Protein AF-A0A1S3R4W5-F1 (afdb_monomer_lite)

Structure (mmCIF, N/CA/C/O backbone):
data_AF-A0A1S3R4W5-F1
#
_entry.id   AF-A0A1S3R4W5-F1
#
loop_
_atom_site.group_PDB
_atom_site.id
_atom_site.type_symbol
_atom_site.label_atom_id
_atom_site.label_alt_id
_atom_site.label_comp_id
_atom_site.label_asym_id
_atom_site.label_entity_id
_atom_site.label_seq_id
_atom_site.pdbx_PDB_ins_code
_atom_site.Cartn_x
_atom_site.Cartn_y
_atom_site.Cartn_z
_atom_site.occupancy
_atom_site.B_iso_or_equiv
_atom_site.auth_seq_id
_atom_site.auth_comp_id
_atom_site.auth_asym_id
_atom_site.auth_atom_id
_atom_site.pdbx_PDB_model_num
ATOM 1 N N . VAL A 1 1 ? -14.724 -21.210 13.640 1.00 53.22 1 VAL A N 1
ATOM 2 C CA . VAL A 1 1 ? -14.968 -20.772 12.247 1.00 53.22 1 VAL A CA 1
ATOM 3 C C . VAL A 1 1 ? -14.315 -19.415 12.091 1.00 53.22 1 VAL A C 1
ATOM 5 O O . VAL A 1 1 ? -14.617 -18.534 12.887 1.00 53.22 1 VAL A O 1
ATOM 8 N N . GLU A 1 2 ? -13.364 -19.283 11.174 1.00 69.75 2 GLU A N 1
ATOM 9 C CA . GLU A 1 2 ? -12.703 -18.006 10.888 1.00 69.75 2 GLU A CA 1
ATOM 10 C C . GLU A 1 2 ? -13.657 -17.096 10.094 1.00 69.75 2 GLU A C 1
ATOM 12 O O . GLU A 1 2 ? -14.367 -17.572 9.209 1.00 69.75 2 GLU A O 1
ATOM 17 N N . VAL A 1 3 ? -13.738 -15.808 10.446 1.00 82.75 3 VAL A N 1
ATOM 18 C CA . VAL A 1 3 ? -14.646 -14.844 9.799 1.00 82.75 3 VAL A CA 1
ATOM 19 C C . VAL A 1 3 ? -13.886 -14.114 8.692 1.00 82.75 3 VAL A C 1
ATOM 21 O O . VAL A 1 3 ? -13.055 -13.259 8.980 1.00 82.75 3 VAL A O 1
ATOM 24 N N . ALA A 1 4 ? -14.187 -14.447 7.436 1.00 89.38 4 ALA A N 1
ATOM 25 C CA . ALA A 1 4 ? -13.499 -13.940 6.241 1.00 89.38 4 ALA A CA 1
ATOM 26 C C . ALA A 1 4 ? -14.321 -12.919 5.421 1.00 89.38 4 ALA A C 1
ATOM 28 O O . ALA A 1 4 ? -13.956 -12.591 4.296 1.00 89.38 4 ALA A O 1
ATOM 29 N N . ASP A 1 5 ? -15.436 -12.428 5.964 1.00 92.31 5 ASP A N 1
ATOM 30 C CA . ASP A 1 5 ? -16.392 -11.557 5.268 1.00 92.31 5 ASP A CA 1
ATOM 31 C C . ASP A 1 5 ? -16.370 -10.106 5.786 1.00 92.31 5 ASP A C 1
ATOM 33 O O . ASP A 1 5 ? -15.569 -9.722 6.640 1.00 92.31 5 ASP A O 1
ATOM 37 N N . ALA A 1 6 ? -17.307 -9.285 5.310 1.00 94.75 6 ALA A N 1
ATOM 38 C CA . ALA A 1 6 ? -17.466 -7.877 5.673 1.00 94.75 6 ALA A CA 1
ATOM 39 C C . ALA A 1 6 ? -17.437 -7.583 7.187 1.00 94.75 6 ALA A C 1
ATOM 41 O O . ALA A 1 6 ? -17.081 -6.473 7.592 1.00 94.75 6 ALA A O 1
ATOM 42 N N . ARG A 1 7 ? -17.830 -8.537 8.043 1.00 95.56 7 ARG A N 1
ATOM 43 C CA . ARG A 1 7 ? -17.862 -8.360 9.502 1.00 95.56 7 ARG A CA 1
ATOM 44 C C . ARG A 1 7 ? -16.472 -8.089 10.070 1.00 95.56 7 ARG A C 1
ATOM 46 O O . ARG A 1 7 ? -16.360 -7.216 10.931 1.00 95.56 7 ARG A O 1
ATOM 53 N N . VAL A 1 8 ? -15.427 -8.762 9.574 1.00 95.62 8 VAL A N 1
ATOM 54 C CA . VAL A 1 8 ? -14.056 -8.561 10.082 1.00 95.62 8 VAL A CA 1
ATOM 55 C C . VAL A 1 8 ? -13.543 -7.162 9.741 1.00 95.62 8 VAL A C 1
ATOM 57 O O . VAL A 1 8 ? -12.994 -6.474 10.600 1.00 95.62 8 VAL A O 1
ATOM 60 N N . LEU A 1 9 ? -13.819 -6.680 8.525 1.00 96.75 9 LEU A N 1
ATOM 61 C CA . LEU A 1 9 ? -13.428 -5.336 8.095 1.00 96.75 9 LEU A CA 1
ATOM 62 C C . LEU A 1 9 ? -14.186 -4.255 8.863 1.00 96.75 9 LEU A C 1
ATOM 64 O O . LEU A 1 9 ? -13.580 -3.287 9.318 1.00 96.75 9 LEU A O 1
ATOM 68 N N . LYS A 1 10 ? -15.499 -4.428 9.061 1.00 97.00 10 LYS A N 1
ATOM 69 C CA . LYS A 1 10 ? -16.316 -3.506 9.865 1.00 97.00 10 LYS A CA 1
ATOM 70 C C . LYS A 1 10 ? -15.823 -3.440 11.309 1.00 97.00 10 LYS A C 1
ATOM 72 O O . LYS A 1 10 ? -15.705 -2.345 11.855 1.00 97.00 10 LYS A O 1
ATOM 77 N N . PHE A 1 11 ? -15.496 -4.587 11.904 1.00 96.06 11 PHE A N 1
ATOM 78 C CA . PHE A 1 11 ? -14.919 -4.656 13.244 1.00 96.06 11 PHE A CA 1
ATOM 79 C C . PHE A 1 11 ? -13.602 -3.873 13.324 1.00 96.06 11 PHE A C 1
ATOM 81 O O . PHE A 1 11 ? -13.499 -2.942 14.122 1.00 96.06 11 PHE A O 1
ATOM 88 N N . LEU A 1 12 ? -12.634 -4.171 12.451 1.00 96.88 12 LEU A N 1
ATOM 89 C CA . LEU A 1 12 ? -11.336 -3.488 12.443 1.00 96.88 12 LEU A CA 1
ATOM 90 C C . LEU A 1 12 ? -11.472 -1.984 12.184 1.00 96.88 12 LEU A C 1
ATOM 92 O O . LEU A 1 12 ? -10.868 -1.180 12.892 1.00 96.88 12 LEU A O 1
ATOM 96 N N . LYS A 1 13 ? -12.318 -1.585 11.229 1.00 97.44 13 LYS A N 1
ATOM 97 C CA . LYS A 1 13 ? -12.591 -0.176 10.911 1.00 97.44 13 LYS A CA 1
ATOM 98 C C . LYS A 1 13 ? -13.132 0.576 12.126 1.00 97.44 13 LYS A C 1
ATOM 100 O O . LYS A 1 13 ? -12.709 1.701 12.381 1.00 97.44 13 LYS A O 1
ATOM 105 N N . ASN A 1 14 ? -14.039 -0.031 12.891 1.00 97.81 14 ASN A N 1
ATOM 106 C CA . ASN A 1 14 ? -14.585 0.584 14.101 1.00 97.81 14 ASN A CA 1
ATOM 107 C C . ASN A 1 14 ? -13.515 0.751 15.189 1.00 97.81 14 ASN A C 1
ATOM 109 O O . ASN A 1 14 ? -13.421 1.828 15.770 1.00 97.81 14 ASN A O 1
ATOM 113 N N . ARG A 1 15 ? -12.662 -0.259 15.400 1.00 97.38 15 ARG A N 1
ATOM 114 C CA . ARG A 1 15 ? -11.543 -0.198 16.359 1.00 97.38 15 ARG A CA 1
ATOM 115 C C . ARG A 1 15 ? -10.508 0.864 15.975 1.00 97.38 15 ARG A C 1
ATOM 117 O O . ARG A 1 15 ? -10.094 1.673 16.796 1.00 97.38 15 ARG A O 1
ATOM 124 N N . PHE A 1 16 ? -10.160 0.952 14.691 1.00 97.19 16 PHE A N 1
ATOM 125 C CA . PHE A 1 16 ? -9.242 1.977 14.180 1.00 97.19 16 PHE A CA 1
ATOM 126 C C . PHE A 1 16 ? -9.821 3.392 14.333 1.00 97.19 16 PHE A C 1
ATOM 128 O O . PHE A 1 16 ? -9.080 4.328 14.619 1.00 97.19 16 PHE A O 1
ATOM 135 N N . LYS A 1 17 ? -11.140 3.563 14.152 1.00 97.31 17 LYS A N 1
ATOM 136 C CA . LYS A 1 17 ? -11.826 4.846 14.389 1.00 97.31 17 LYS A CA 1
ATOM 137 C C . LYS A 1 17 ? -11.873 5.219 15.867 1.00 97.31 17 LYS A C 1
ATOM 139 O O . LYS A 1 17 ? -11.727 6.392 16.187 1.00 97.31 17 LYS A O 1
ATOM 144 N N . ALA A 1 18 ? -12.095 4.240 16.739 1.00 97.12 18 ALA A N 1
ATOM 145 C CA . ALA A 1 18 ? -12.094 4.445 18.181 1.00 97.12 18 ALA A CA 1
ATOM 146 C C . ALA A 1 18 ? -10.681 4.695 18.736 1.00 97.12 18 ALA A C 1
ATOM 148 O O . ALA A 1 18 ? -10.547 5.310 19.789 1.00 97.12 18 ALA A O 1
ATOM 149 N N . GLY A 1 19 ? -9.634 4.251 18.028 1.00 94.69 19 GLY A N 1
ATOM 150 C CA . GLY A 1 19 ? -8.244 4.387 18.470 1.00 94.69 19 GLY A CA 1
ATOM 151 C C . GLY A 1 19 ? -7.953 3.581 19.738 1.00 94.69 19 GLY A C 1
ATOM 152 O O . GLY A 1 19 ? -7.067 3.933 20.507 1.00 94.69 19 GLY A O 1
ATOM 153 N N . ASP A 1 20 ? -8.725 2.521 19.970 1.00 96.31 20 ASP A N 1
ATOM 154 C CA . ASP A 1 20 ? -8.755 1.736 21.206 1.00 96.31 20 ASP A CA 1
ATOM 155 C C . ASP A 1 20 ? -7.941 0.431 21.110 1.00 96.31 20 ASP A C 1
ATOM 157 O O . ASP A 1 20 ? -8.071 -0.461 21.950 1.00 96.31 20 ASP A O 1
ATOM 161 N N . VAL A 1 21 ? -7.101 0.322 20.077 1.00 96.88 21 VAL A N 1
ATOM 162 C CA . VAL A 1 21 ? -6.111 -0.740 19.854 1.00 96.88 21 VAL A CA 1
ATOM 163 C C . VAL A 1 21 ? -4.732 -0.120 19.673 1.00 96.88 21 VAL A C 1
ATOM 165 O O . VAL A 1 21 ? -4.600 0.980 19.136 1.00 96.88 21 VAL A O 1
ATOM 168 N N . SER A 1 22 ? -3.683 -0.829 20.078 1.00 97.12 22 SER A N 1
ATOM 169 C CA . SER A 1 22 ? -2.314 -0.418 19.770 1.00 97.12 22 SER A CA 1
ATOM 170 C C . SER A 1 22 ? -1.990 -0.625 18.287 1.00 97.12 22 SER A C 1
ATOM 172 O O . SER A 1 22 ? -2.576 -1.470 17.608 1.00 97.12 22 SER A O 1
ATOM 174 N N . ALA A 1 23 ? -0.991 0.100 17.774 1.00 96.38 23 ALA A N 1
ATOM 175 C CA . ALA A 1 23 ? -0.520 -0.075 16.398 1.00 96.38 23 ALA A CA 1
ATOM 176 C C . ALA A 1 23 ? -0.028 -1.508 16.107 1.00 96.38 23 ALA A C 1
ATOM 178 O O . ALA A 1 23 ? -0.157 -1.989 14.982 1.00 96.38 23 ALA A O 1
ATOM 179 N N . ASN A 1 24 ? 0.513 -2.194 17.119 1.00 96.00 24 ASN A N 1
ATOM 180 C CA . ASN A 1 24 ? 0.974 -3.574 16.999 1.00 96.00 24 ASN A CA 1
ATOM 181 C C . ASN A 1 24 ? -0.203 -4.557 16.887 1.00 96.00 24 ASN A C 1
ATOM 183 O O . ASN A 1 24 ? -0.244 -5.358 15.955 1.00 96.00 24 ASN A O 1
ATOM 187 N N . GLU A 1 25 ? -1.192 -4.460 17.784 1.00 97.06 25 GLU A N 1
ATOM 188 C CA . GLU A 1 25 ? -2.416 -5.277 17.719 1.00 97.06 25 GLU A CA 1
ATOM 189 C C . GLU A 1 25 ? -3.163 -5.039 16.405 1.00 97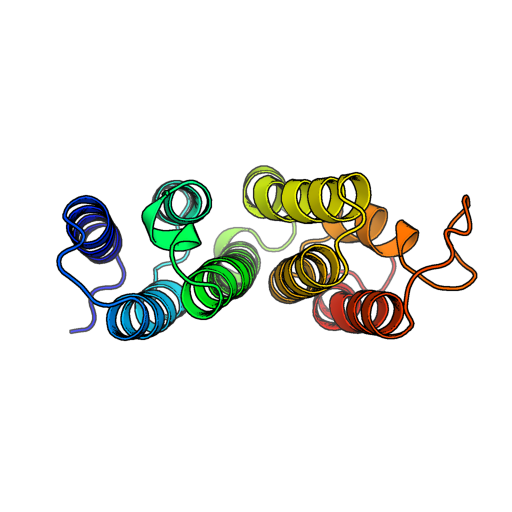.06 25 GLU A C 1
ATOM 191 O O . GLU A 1 25 ? -3.570 -5.988 15.735 1.00 97.06 25 GLU A O 1
ATOM 196 N N . ALA A 1 26 ? -3.283 -3.775 15.999 1.00 97.38 26 ALA A N 1
ATOM 197 C CA . ALA A 1 26 ? -3.873 -3.377 14.730 1.00 97.38 26 ALA A CA 1
ATOM 198 C C . ALA A 1 26 ? -3.138 -3.988 13.530 1.00 97.38 26 ALA A C 1
ATOM 200 O O . ALA A 1 26 ? -3.779 -4.513 12.624 1.00 97.38 26 ALA A O 1
ATOM 201 N N . GLY A 1 27 ? -1.802 -3.956 13.527 1.00 96.69 27 GLY A N 1
ATOM 202 C CA . GLY A 1 27 ? -0.995 -4.518 12.446 1.00 96.69 27 GLY A CA 1
ATOM 203 C C . GLY A 1 27 ? -1.160 -6.031 12.325 1.00 96.69 27 GLY A C 1
ATOM 204 O O . GLY A 1 27 ? -1.423 -6.536 11.236 1.00 96.69 27 GLY A O 1
ATOM 205 N N . GLN A 1 28 ? -1.062 -6.755 13.443 1.00 95.69 28 GLN A N 1
ATOM 206 C CA . GLN A 1 28 ? -1.192 -8.215 13.458 1.00 95.69 28 GLN A CA 1
ATOM 207 C C . GLN A 1 28 ? -2.595 -8.673 13.047 1.00 95.69 28 GLN A C 1
ATOM 209 O O . GLN A 1 28 ? -2.741 -9.556 12.202 1.00 95.69 28 GLN A O 1
ATOM 214 N N . THR A 1 29 ? -3.633 -8.048 13.607 1.00 95.56 29 THR A N 1
ATOM 215 C CA . THR A 1 29 ? -5.024 -8.405 13.295 1.00 95.56 29 THR A CA 1
ATOM 216 C C . THR A 1 29 ? -5.392 -8.071 11.853 1.00 95.56 29 THR A C 1
ATOM 218 O O . THR A 1 29 ? -6.039 -8.885 11.196 1.00 95.56 29 THR A O 1
ATOM 221 N N . LEU A 1 30 ? -4.937 -6.931 11.323 1.00 96.75 30 LEU A N 1
ATOM 222 C CA . LEU A 1 30 ? -5.176 -6.553 9.931 1.00 96.75 30 LEU A CA 1
ATOM 223 C C . LEU A 1 30 ? -4.458 -7.479 8.948 1.00 96.75 30 LEU A C 1
ATOM 225 O O . LEU A 1 30 ? -5.058 -7.864 7.947 1.00 96.75 30 LEU A O 1
ATOM 229 N N . LEU A 1 31 ? -3.210 -7.861 9.234 1.00 96.38 31 LEU A N 1
ATOM 230 C CA . LEU A 1 31 ? -2.455 -8.798 8.400 1.00 96.38 31 LEU A CA 1
ATOM 231 C C . LEU A 1 31 ? -3.213 -10.121 8.234 1.00 96.38 31 LEU A C 1
ATOM 233 O O . LEU A 1 31 ? -3.411 -10.581 7.109 1.00 96.38 31 LEU A O 1
ATOM 237 N N . ILE A 1 32 ? -3.666 -10.707 9.347 1.00 95.19 32 ILE A N 1
ATOM 238 C CA . ILE A 1 32 ? -4.433 -11.958 9.330 1.00 95.19 32 ILE A CA 1
ATOM 239 C C . ILE A 1 32 ? -5.763 -11.742 8.606 1.00 95.19 32 ILE A C 1
ATOM 241 O O . ILE A 1 32 ? -6.081 -12.483 7.678 1.00 95.19 32 ILE A O 1
ATOM 245 N N . ALA A 1 33 ? -6.503 -10.685 8.950 1.00 95.31 33 ALA A N 1
ATOM 246 C CA . ALA A 1 33 ? -7.789 -10.404 8.324 1.00 95.31 33 ALA A CA 1
ATOM 247 C C . ALA A 1 33 ? -7.674 -10.277 6.799 1.00 95.31 33 ALA A C 1
ATOM 249 O O . ALA A 1 33 ? -8.453 -10.893 6.084 1.00 95.31 33 ALA A O 1
ATOM 250 N N . PHE A 1 34 ? -6.684 -9.543 6.283 1.00 96.19 34 PHE A N 1
ATOM 251 C CA . PHE A 1 34 ? -6.494 -9.354 4.840 1.00 96.19 34 PHE A CA 1
ATOM 252 C C . PHE A 1 34 ? -6.015 -10.635 4.144 1.00 96.19 34 PHE A C 1
ATOM 254 O O . PHE A 1 34 ? -6.409 -10.906 3.008 1.00 96.19 34 PHE A O 1
ATOM 261 N N . ASN A 1 35 ? -5.188 -11.447 4.811 1.00 93.38 35 ASN A N 1
ATOM 262 C CA . ASN A 1 35 ? -4.721 -12.716 4.255 1.00 93.38 35 ASN A CA 1
ATOM 263 C C . ASN A 1 35 ? -5.855 -13.744 4.101 1.00 93.38 35 ASN A C 1
ATOM 265 O O . ASN A 1 35 ? -5.843 -14.515 3.143 1.00 93.38 35 ASN A O 1
ATOM 269 N N . HIS A 1 36 ? -6.836 -13.729 5.007 1.00 92.56 36 HIS A N 1
ATOM 270 C CA . HIS A 1 36 ? -7.956 -14.675 5.020 1.00 92.56 36 HIS A CA 1
ATOM 271 C C . HIS A 1 36 ? -9.246 -14.122 4.398 1.00 92.56 36 HIS A C 1
ATOM 273 O O . HIS A 1 36 ? -10.154 -14.899 4.123 1.00 92.56 36 HIS A O 1
ATOM 279 N N . LEU A 1 37 ? -9.322 -12.814 4.122 1.00 94.44 37 LEU A N 1
ATOM 280 C CA . LEU A 1 37 ? -10.493 -12.159 3.532 1.00 94.44 37 LEU A CA 1
ATOM 281 C C . LEU A 1 37 ? -10.933 -12.847 2.231 1.00 94.44 37 LEU A C 1
ATOM 283 O O . LEU A 1 37 ? -10.083 -13.223 1.414 1.00 94.44 37 LEU A O 1
ATOM 287 N N . ALA A 1 38 ? -12.240 -12.987 2.022 1.00 91.19 38 ALA A N 1
ATOM 288 C CA . ALA A 1 38 ? -12.776 -13.472 0.758 1.00 91.19 38 ALA A CA 1
ATOM 289 C C . ALA A 1 38 ? -12.449 -12.495 -0.388 1.00 91.19 38 ALA A C 1
ATOM 291 O O . ALA A 1 38 ? -12.323 -11.282 -0.199 1.00 91.19 38 ALA A O 1
ATOM 292 N N . ALA A 1 39 ? -12.247 -13.047 -1.580 1.00 86.56 39 ALA A N 1
ATOM 293 C CA . ALA A 1 39 ? -11.797 -12.325 -2.764 1.00 86.56 39 ALA A CA 1
ATOM 294 C C . ALA A 1 39 ? -12.981 -11.690 -3.518 1.00 86.56 39 ALA A C 1
ATOM 296 O O . ALA A 1 39 ? -13.194 -11.978 -4.685 1.00 86.56 39 ALA A O 1
ATOM 297 N N . GLU A 1 40 ? -13.739 -10.819 -2.853 1.00 89.38 40 GLU A N 1
ATOM 298 C CA . GLU A 1 40 ? -14.969 -10.221 -3.396 1.00 89.38 40 GLU A CA 1
ATOM 299 C C . GLU A 1 40 ? -14.833 -8.704 -3.598 1.00 89.38 40 GLU A C 1
ATOM 301 O O . GLU A 1 40 ? -14.164 -8.014 -2.823 1.00 89.38 40 GLU A O 1
ATOM 306 N N . THR A 1 41 ? -15.514 -8.163 -4.612 1.00 89.06 41 THR A N 1
ATOM 307 C CA . THR A 1 41 ? -15.433 -6.742 -5.003 1.00 89.06 41 THR A CA 1
ATOM 308 C C . THR A 1 41 ? -15.816 -5.793 -3.867 1.00 89.06 41 THR A C 1
ATOM 310 O O . THR A 1 41 ? -15.099 -4.831 -3.587 1.00 89.06 41 THR A O 1
ATOM 313 N N . ASP A 1 42 ? -16.903 -6.089 -3.153 1.00 91.25 42 ASP A N 1
ATOM 314 C CA . ASP A 1 42 ? -17.372 -5.259 -2.038 1.00 91.25 42 ASP A CA 1
ATOM 315 C C . ASP A 1 42 ? -16.365 -5.244 -0.878 1.00 91.25 42 ASP A C 1
ATOM 317 O O . ASP A 1 42 ? -16.158 -4.222 -0.214 1.00 91.25 42 ASP A O 1
ATOM 321 N N . LEU A 1 43 ? -15.695 -6.377 -0.644 1.00 93.94 43 LEU A N 1
ATOM 322 C CA . LEU A 1 43 ? -14.671 -6.502 0.389 1.00 93.94 43 LEU A CA 1
ATOM 323 C C . LEU A 1 43 ? -13.393 -5.750 0.006 1.00 93.94 43 LEU A C 1
ATOM 325 O O . LEU A 1 43 ? -12.767 -5.148 0.879 1.00 93.94 43 LEU A O 1
ATOM 329 N N . MET A 1 44 ? -13.043 -5.716 -1.283 1.00 93.88 44 MET A N 1
ATOM 330 C CA . MET A 1 44 ? -11.928 -4.915 -1.793 1.00 93.88 44 MET A CA 1
ATOM 331 C C . MET A 1 44 ? -12.137 -3.419 -1.564 1.00 93.88 44 MET A C 1
ATOM 333 O O . MET A 1 44 ? -11.225 -2.748 -1.074 1.00 93.88 44 MET A O 1
ATOM 337 N N . GLU A 1 45 ? -13.328 -2.891 -1.857 1.00 93.19 45 GLU A N 1
ATOM 338 C CA . GLU A 1 45 ? -13.620 -1.471 -1.623 1.00 93.19 45 GLU A CA 1
ATOM 339 C C . GLU A 1 45 ? -13.607 -1.129 -0.125 1.00 93.19 45 GLU A C 1
ATOM 341 O O . GLU A 1 45 ? -13.044 -0.104 0.264 1.00 93.19 45 GLU A O 1
ATOM 346 N N . MET A 1 46 ? -14.107 -2.015 0.745 1.00 95.75 46 MET A N 1
ATOM 347 C CA . MET A 1 46 ? -13.975 -1.831 2.197 1.00 95.75 46 MET A CA 1
ATOM 348 C C . MET A 1 46 ? -12.516 -1.898 2.674 1.00 95.75 46 MET A C 1
ATOM 350 O O . MET A 1 46 ? -12.110 -1.109 3.529 1.00 95.75 46 MET A O 1
ATOM 354 N N . ALA A 1 47 ? -11.708 -2.817 2.140 1.00 96.94 47 ALA A N 1
ATOM 355 C CA . ALA A 1 47 ? -10.297 -2.954 2.502 1.00 96.94 47 ALA A CA 1
ATOM 356 C C . ALA A 1 47 ? -9.468 -1.735 2.061 1.00 96.94 47 ALA A C 1
ATOM 358 O O . ALA A 1 47 ? -8.570 -1.291 2.779 1.00 96.94 47 ALA A O 1
ATOM 359 N N . LYS A 1 48 ? -9.801 -1.148 0.909 1.00 96.50 48 LYS A N 1
ATOM 360 C CA . LYS A 1 48 ? -9.163 0.060 0.373 1.00 96.50 48 LYS A CA 1
ATOM 361 C C . LYS A 1 48 ? -9.303 1.264 1.300 1.00 96.50 48 LYS A C 1
ATOM 363 O O . LYS A 1 48 ? -8.385 2.081 1.365 1.00 96.50 48 LYS A O 1
ATOM 368 N N . GLU A 1 49 ? -10.388 1.360 2.071 1.00 96.44 49 GLU A N 1
ATOM 369 C CA . GLU A 1 49 ? -10.559 2.439 3.048 1.00 96.44 49 GLU A CA 1
ATOM 370 C C . GLU A 1 49 ? -9.414 2.501 4.074 1.00 96.44 49 GLU A C 1
ATOM 372 O O . GLU A 1 49 ? -9.016 3.588 4.493 1.00 96.44 49 GLU A O 1
ATOM 377 N N . PHE A 1 50 ? -8.813 1.365 4.444 1.00 97.88 50 PHE A N 1
ATOM 378 C CA . PHE A 1 50 ? -7.713 1.335 5.414 1.00 97.88 50 PHE A CA 1
ATOM 379 C C . PHE A 1 50 ? -6.466 2.092 4.931 1.00 97.88 50 PHE A C 1
ATOM 381 O O . PHE A 1 50 ? -5.684 2.551 5.765 1.00 97.88 50 PHE A 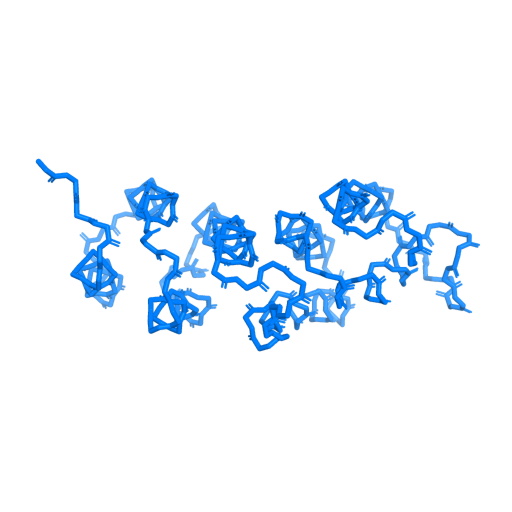O 1
ATOM 388 N N . LEU A 1 51 ? -6.291 2.288 3.618 1.00 97.69 51 LEU A N 1
ATOM 389 C CA . LEU A 1 51 ? -5.192 3.077 3.045 1.00 97.69 51 LEU A CA 1
ATOM 390 C C . LEU A 1 51 ? -5.347 4.590 3.287 1.00 97.69 51 LEU A C 1
ATOM 392 O O . LEU A 1 51 ? -4.363 5.335 3.239 1.00 97.69 51 LEU A O 1
ATOM 396 N N . SER A 1 52 ? -6.569 5.065 3.547 1.00 96.19 52 SER A N 1
ATOM 397 C CA . SER A 1 52 ? -6.857 6.483 3.787 1.00 96.19 52 SER A CA 1
ATOM 398 C C . SER A 1 52 ? -7.060 6.825 5.266 1.00 96.19 52 SER A C 1
ATOM 400 O O . SER A 1 52 ? -6.962 7.999 5.624 1.00 96.19 52 SER A O 1
ATOM 402 N N . MET A 1 53 ? -7.271 5.833 6.140 1.00 96.88 53 MET A N 1
ATOM 403 C CA . MET A 1 53 ? -7.516 6.075 7.565 1.00 96.88 53 MET A CA 1
ATOM 404 C C . MET A 1 53 ? -6.319 6.754 8.263 1.00 96.88 53 MET A C 1
ATOM 406 O O . MET A 1 53 ? -5.191 6.262 8.157 1.00 96.88 53 MET A O 1
ATOM 410 N N . PRO A 1 54 ? -6.547 7.820 9.060 1.00 96.88 54 PRO A N 1
ATOM 411 C CA . PRO A 1 54 ? -5.487 8.461 9.841 1.00 96.88 54 PRO A CA 1
ATOM 412 C C . PRO A 1 54 ? -4.778 7.493 10.793 1.00 96.88 54 PRO A C 1
ATOM 414 O O . PRO A 1 54 ? -3.554 7.509 10.890 1.00 96.88 54 PRO A O 1
ATOM 417 N N . PHE A 1 55 ? -5.534 6.595 11.436 1.00 97.69 55 PHE A N 1
ATOM 418 C CA . PHE A 1 55 ? -4.977 5.611 12.361 1.00 97.69 55 PHE A CA 1
ATOM 419 C C . PHE A 1 55 ? -3.988 4.659 11.674 1.00 97.69 55 PHE A C 1
ATOM 421 O O . PHE A 1 55 ? -2.929 4.393 12.231 1.00 97.69 55 PHE A O 1
ATOM 428 N N . SER A 1 56 ? -4.241 4.233 10.432 1.00 97.69 56 SER A N 1
ATOM 429 C CA . SER A 1 56 ? -3.294 3.407 9.664 1.00 97.69 56 SER A CA 1
ATOM 430 C C . SER A 1 56 ? -1.939 4.087 9.460 1.00 97.69 56 SER A C 1
ATOM 432 O O . SER A 1 56 ? -0.918 3.413 9.374 1.00 97.69 56 SER A O 1
ATOM 434 N N . LYS A 1 57 ? -1.924 5.4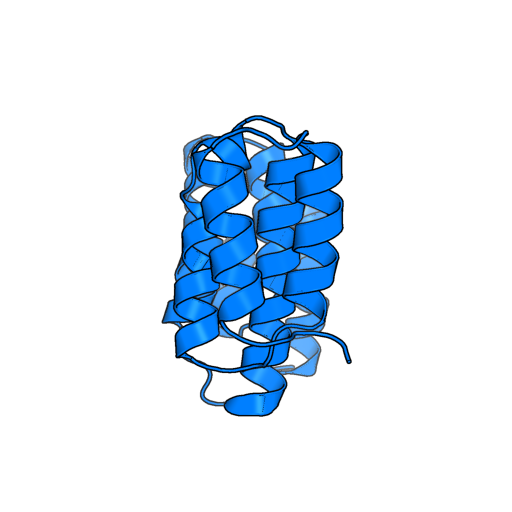22 9.394 1.00 96.19 57 LYS A N 1
ATOM 435 C CA . LYS A 1 57 ? -0.724 6.250 9.200 1.00 96.19 57 LYS A CA 1
ATOM 436 C C . LYS A 1 57 ? -0.104 6.730 10.517 1.00 96.19 57 LYS A C 1
ATOM 438 O O . LYS A 1 57 ? 0.918 7.406 10.490 1.00 96.19 57 LYS A O 1
ATOM 443 N N . SER A 1 58 ? -0.697 6.377 11.660 1.00 95.94 58 SER A N 1
ATOM 444 C CA . SER A 1 58 ? -0.233 6.803 12.989 1.00 95.94 58 SER A CA 1
ATOM 445 C C . SER A 1 58 ? 1.117 6.202 13.385 1.00 95.94 58 SER A C 1
ATOM 447 O O . SER A 1 58 ? 1.835 6.780 14.198 1.00 95.94 58 SER A O 1
ATOM 449 N N . HIS A 1 59 ? 1.478 5.049 12.812 1.00 97.19 59 HIS A N 1
ATOM 450 C CA . HIS A 1 59 ? 2.713 4.349 13.131 1.00 97.19 59 HIS A CA 1
ATOM 451 C C . HIS A 1 59 ? 3.331 3.708 11.875 1.00 97.19 59 HIS A C 1
ATOM 453 O O . HIS A 1 59 ? 2.615 3.022 11.140 1.00 97.19 59 HIS A O 1
ATOM 459 N N . PRO A 1 60 ? 4.649 3.851 11.624 1.00 96.25 60 PRO A N 1
ATOM 460 C CA . PRO A 1 60 ? 5.276 3.365 10.391 1.00 96.25 60 PRO A CA 1
ATOM 461 C C . PRO A 1 60 ? 5.109 1.861 10.153 1.00 96.25 60 PRO A C 1
ATOM 463 O O . PRO A 1 60 ? 4.846 1.437 9.031 1.00 96.25 60 PRO A O 1
ATOM 466 N N . MET A 1 61 ? 5.222 1.039 11.203 1.00 95.62 61 MET A N 1
ATOM 467 C CA . MET A 1 61 ? 5.040 -0.411 11.072 1.00 95.62 61 MET A CA 1
ATOM 468 C C . MET A 1 61 ? 3.597 -0.768 10.686 1.00 95.62 61 MET A C 1
ATOM 470 O O . MET A 1 61 ? 3.391 -1.641 9.840 1.00 95.62 61 MET A O 1
ATOM 474 N N . LEU A 1 62 ? 2.606 -0.075 11.257 1.00 97.94 62 LEU A N 1
ATOM 475 C CA . LEU A 1 62 ? 1.201 -0.276 10.908 1.00 97.94 62 LEU A CA 1
ATOM 476 C C . LEU A 1 62 ? 0.956 0.126 9.454 1.00 97.94 62 LEU A C 1
ATOM 478 O O . LEU A 1 62 ? 0.412 -0.668 8.693 1.00 97.94 62 LEU A O 1
ATOM 482 N N . TRP A 1 63 ? 1.440 1.300 9.044 1.00 98.31 63 TRP A N 1
ATOM 483 C CA . TRP A 1 63 ? 1.298 1.778 7.671 1.00 98.31 63 TRP A CA 1
ATOM 484 C C . TRP A 1 63 ? 1.901 0.806 6.654 1.00 98.31 63 TRP A C 1
ATOM 486 O O . TRP A 1 63 ? 1.237 0.416 5.692 1.00 98.31 63 TRP A O 1
ATOM 496 N N . ASN A 1 64 ? 3.126 0.341 6.910 1.00 98.25 64 ASN A N 1
ATOM 497 C CA . ASN A 1 64 ? 3.784 -0.644 6.058 1.00 98.25 64 ASN A CA 1
ATOM 498 C C . ASN A 1 64 ? 2.959 -1.932 5.957 1.00 98.25 64 ASN A C 1
ATOM 500 O O . ASN A 1 64 ? 2.791 -2.474 4.867 1.00 98.25 64 ASN A O 1
ATOM 504 N N . THR A 1 65 ? 2.420 -2.403 7.083 1.00 98.25 65 THR A N 1
ATOM 505 C CA . THR A 1 65 ? 1.604 -3.621 7.132 1.00 98.25 65 THR A CA 1
ATOM 506 C C . THR A 1 65 ? 0.313 -3.453 6.340 1.00 98.25 65 THR A C 1
ATOM 508 O O . THR A 1 65 ? -0.013 -4.329 5.544 1.00 98.25 65 THR A O 1
ATOM 511 N N . VAL A 1 66 ? -0.386 -2.324 6.485 1.00 98.44 66 VAL A N 1
ATOM 512 C CA . VAL A 1 66 ? -1.614 -2.017 5.733 1.00 98.44 66 VAL A CA 1
ATOM 513 C C . VAL A 1 66 ? -1.345 -2.032 4.230 1.00 98.44 66 VAL A C 1
ATOM 515 O O . VAL A 1 66 ? -2.032 -2.728 3.484 1.00 98.44 66 VAL A O 1
ATOM 518 N N . VAL A 1 67 ? -0.312 -1.316 3.784 1.00 98.50 67 VAL A N 1
ATOM 519 C CA . VAL A 1 67 ? 0.019 -1.175 2.360 1.00 98.50 67 VAL A CA 1
ATOM 520 C C . VAL A 1 67 ? 0.460 -2.508 1.743 1.00 98.50 67 VAL A C 1
ATOM 522 O O . VAL A 1 67 ? -0.011 -2.878 0.666 1.00 98.50 67 VAL A O 1
ATOM 525 N N . LEU A 1 68 ? 1.318 -3.269 2.431 1.00 98.38 68 LEU A N 1
ATOM 526 C CA . LEU A 1 68 ? 1.794 -4.570 1.946 1.00 98.38 68 LEU A CA 1
ATOM 527 C C . LEU A 1 68 ? 0.693 -5.635 1.950 1.00 98.38 68 LEU A C 1
ATOM 529 O O . LEU A 1 68 ? 0.599 -6.404 0.991 1.00 98.38 68 LEU A O 1
ATOM 533 N N . SER A 1 69 ? -0.140 -5.665 2.996 1.00 98.06 69 SER A N 1
ATOM 534 C CA . SER A 1 69 ? -1.258 -6.611 3.106 1.00 98.06 69 SER A CA 1
ATOM 535 C C . SER A 1 69 ? -2.316 -6.327 2.047 1.00 98.06 69 SER A C 1
ATOM 537 O O . SER A 1 69 ? -2.836 -7.263 1.445 1.00 98.06 69 SER A O 1
ATOM 539 N N . TYR A 1 70 ? -2.592 -5.050 1.759 1.00 98.31 70 TYR A N 1
ATOM 540 C CA . TYR A 1 70 ? -3.490 -4.672 0.669 1.00 98.31 70 TYR A CA 1
ATOM 541 C C . TYR A 1 70 ? -2.953 -5.140 -0.691 1.00 98.31 70 TYR A C 1
ATOM 543 O O . TYR A 1 70 ? -3.703 -5.707 -1.478 1.00 98.31 70 TYR A O 1
ATOM 551 N N . GLY A 1 71 ? -1.647 -4.996 -0.951 1.00 97.44 71 GLY A N 1
ATOM 552 C CA . GLY A 1 71 ? -1.020 -5.552 -2.157 1.00 97.44 71 GLY A CA 1
ATOM 553 C C . GLY A 1 71 ? -1.231 -7.065 -2.293 1.00 97.44 71 GLY A C 1
ATOM 554 O O . GLY A 1 71 ? -1.648 -7.540 -3.346 1.00 97.44 71 GLY A O 1
ATOM 555 N N . SER A 1 72 ? -1.025 -7.828 -1.218 1.00 96.50 72 SER A N 1
ATOM 556 C CA . SER A 1 72 ? -1.272 -9.279 -1.220 1.00 96.50 72 SER A CA 1
ATOM 557 C C . SER A 1 72 ? -2.748 -9.631 -1.437 1.00 96.50 72 SER A C 1
ATOM 559 O O . SER A 1 72 ? -3.062 -10.590 -2.145 1.00 96.50 72 SER A O 1
ATOM 561 N N . LEU A 1 73 ? -3.662 -8.844 -0.866 1.00 96.19 73 LEU A N 1
ATOM 562 C CA . LEU A 1 73 ? -5.097 -8.999 -1.076 1.00 96.19 73 LEU A CA 1
ATOM 563 C C . LEU A 1 73 ? -5.478 -8.752 -2.546 1.00 96.19 73 LEU A C 1
ATOM 565 O O . LEU A 1 73 ? -6.191 -9.570 -3.122 1.00 96.19 73 LEU A O 1
ATOM 569 N N . VAL A 1 74 ? -4.937 -7.705 -3.183 1.00 95.62 74 VAL A N 1
ATOM 570 C CA . VAL A 1 74 ? -5.125 -7.445 -4.623 1.00 95.62 74 VAL A CA 1
ATOM 571 C C . VAL A 1 74 ? -4.659 -8.636 -5.459 1.00 95.62 74 VAL A C 1
ATOM 573 O O . VAL A 1 74 ? -5.354 -9.039 -6.390 1.00 95.62 74 VAL A O 1
ATOM 576 N N . TYR A 1 75 ? -3.516 -9.242 -5.127 1.00 94.25 75 TYR A N 1
ATOM 577 C CA . TYR A 1 75 ? -3.056 -10.435 -5.836 1.00 94.25 75 TYR A CA 1
ATOM 578 C C . TYR A 1 75 ? -4.062 -11.576 -5.733 1.00 94.25 75 TYR A C 1
ATOM 580 O O . TYR A 1 75 ? -4.447 -12.126 -6.762 1.00 94.25 75 TYR A O 1
ATOM 588 N N . ARG A 1 76 ? -4.524 -11.905 -4.520 1.00 92.81 76 ARG A N 1
ATOM 589 C CA . ARG A 1 76 ? -5.531 -12.956 -4.311 1.00 92.81 76 ARG A CA 1
ATOM 590 C C . ARG A 1 76 ? -6.808 -12.650 -5.092 1.00 92.81 76 ARG A C 1
ATOM 592 O O . ARG A 1 76 ? -7.242 -13.497 -5.863 1.00 92.81 76 ARG A O 1
ATOM 599 N N . TYR A 1 77 ? -7.335 -11.436 -4.965 1.00 92.44 77 TYR A N 1
ATOM 600 C CA . TYR A 1 77 ? -8.521 -10.983 -5.689 1.00 92.44 77 TYR A CA 1
ATOM 601 C C . TYR A 1 77 ? -8.386 -11.158 -7.206 1.00 92.44 77 TYR A C 1
ATOM 603 O O . TYR A 1 77 ? -9.207 -11.817 -7.836 1.00 92.44 77 TYR A O 1
ATOM 611 N N . CYS A 1 78 ? -7.293 -10.666 -7.792 1.00 90.94 78 CYS A N 1
ATOM 612 C CA . CYS A 1 78 ? -7.066 -10.800 -9.227 1.00 90.94 78 CYS A CA 1
ATOM 613 C C . CYS A 1 78 ? -6.844 -12.257 -9.675 1.00 90.94 78 CYS A C 1
ATOM 615 O O . CYS A 1 78 ? -7.207 -12.592 -10.796 1.00 90.94 78 CYS A O 1
ATOM 617 N N . THR A 1 79 ? -6.252 -13.126 -8.843 1.00 87.19 79 THR A N 1
ATOM 618 C CA . THR A 1 79 ? -6.031 -14.541 -9.203 1.00 87.19 79 THR A CA 1
ATOM 619 C C . THR A 1 79 ? -7.324 -15.346 -9.150 1.00 87.19 79 THR A C 1
ATOM 621 O O . THR A 1 79 ? -7.573 -16.130 -10.059 1.00 87.19 79 THR A O 1
ATOM 624 N N . TYR A 1 80 ? -8.108 -15.197 -8.080 1.00 79.25 80 TYR A N 1
ATOM 625 C CA . TYR A 1 80 ? -9.260 -16.063 -7.826 1.00 79.25 80 TYR A CA 1
ATOM 626 C C . TYR A 1 80 ? -10.513 -15.622 -8.579 1.00 79.25 80 TYR A C 1
ATOM 628 O O . TYR A 1 80 ? -11.227 -16.477 -9.087 1.00 79.25 80 TYR A O 1
ATOM 636 N N . GLU A 1 81 ? -10.753 -14.314 -8.677 1.00 69.88 81 GLU A N 1
ATOM 637 C CA . GLU A 1 81 ? -12.031 -13.791 -9.168 1.00 69.88 81 GLU A CA 1
ATOM 638 C C . GLU A 1 81 ? -11.967 -13.369 -10.647 1.00 69.88 81 GLU A C 1
ATOM 640 O O . GLU A 1 81 ? -12.921 -13.564 -11.395 1.00 69.88 81 GLU A O 1
ATOM 645 N N . TYR A 1 82 ? -10.831 -12.819 -11.104 1.00 68.50 82 TYR A N 1
ATOM 646 C CA . TYR A 1 82 ? -10.763 -12.139 -12.410 1.00 68.50 82 TYR A CA 1
ATOM 647 C C . TYR A 1 82 ? -9.777 -12.717 -13.431 1.00 68.50 82 TYR A C 1
ATOM 649 O O . TYR A 1 82 ? -9.884 -12.376 -14.612 1.00 68.50 82 TYR A O 1
ATOM 657 N N . 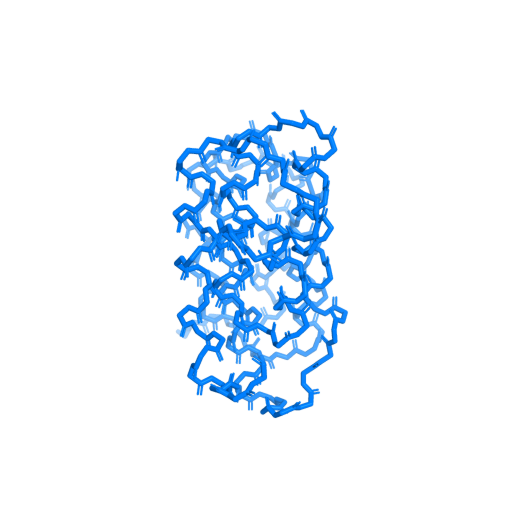GLY A 1 83 ? -8.812 -13.549 -13.030 1.00 70.94 83 GLY A N 1
ATOM 658 C CA . GLY A 1 83 ? -7.777 -14.076 -13.923 1.00 70.94 83 GLY A CA 1
ATOM 659 C C . GLY A 1 83 ? -7.056 -12.967 -14.704 1.00 70.94 83 GLY A C 1
ATOM 660 O O . GLY A 1 83 ? -6.222 -12.245 -14.158 1.00 70.94 83 GLY A O 1
ATOM 661 N N . THR A 1 84 ? -7.384 -12.823 -15.992 1.00 65.62 84 THR A N 1
ATOM 662 C CA . THR A 1 84 ? -6.794 -11.833 -16.912 1.00 65.62 84 THR A CA 1
ATOM 663 C C . THR A 1 84 ? -7.499 -10.470 -16.925 1.00 65.62 84 THR A C 1
ATOM 665 O O . THR A 1 84 ? -6.911 -9.501 -17.399 1.00 65.62 84 THR A O 1
ATOM 668 N N . SER A 1 85 ? -8.720 -10.348 -16.390 1.00 79.88 85 SER A N 1
ATOM 669 C CA . SER A 1 85 ? -9.540 -9.123 -16.462 1.00 79.88 85 SER A CA 1
ATOM 670 C C . SER A 1 85 ? -9.655 -8.391 -15.117 1.00 79.88 85 SER A C 1
ATOM 672 O O . SER A 1 85 ? -10.723 -7.880 -14.769 1.00 79.88 85 SER A O 1
ATOM 674 N N . CYS A 1 86 ? -8.577 -8.349 -14.327 1.00 87.81 86 CYS A N 1
ATOM 675 C CA . CYS A 1 86 ? -8.619 -7.665 -13.035 1.00 87.81 86 CYS A CA 1
ATOM 676 C C . CYS A 1 86 ? -8.806 -6.141 -13.215 1.00 87.81 86 CYS A C 1
ATOM 678 O O . CYS A 1 86 ? -8.089 -5.529 -14.013 1.00 87.81 86 CYS A O 1
ATOM 680 N N . PRO A 1 87 ? -9.748 -5.498 -12.497 1.00 91.12 87 PRO A N 1
ATOM 681 C CA . PRO A 1 87 ? -9.977 -4.063 -12.626 1.00 91.12 87 PRO A CA 1
ATOM 682 C C . PRO A 1 87 ? -8.782 -3.231 -12.146 1.00 91.12 87 PRO A C 1
ATOM 684 O O . PRO A 1 87 ? -8.372 -3.322 -10.993 1.00 91.12 87 PRO A O 1
ATOM 687 N N . VAL A 1 88 ? -8.303 -2.296 -12.971 1.00 92.56 88 VAL A N 1
ATOM 688 C CA . VAL A 1 88 ? -7.203 -1.379 -12.593 1.00 92.56 88 VAL A CA 1
ATOM 689 C C . VAL A 1 88 ? -7.520 -0.582 -11.319 1.00 92.56 88 VAL A C 1
ATOM 691 O O . VAL A 1 88 ? -6.621 -0.252 -10.545 1.00 92.56 88 VAL A O 1
ATOM 694 N N . ALA A 1 89 ? -8.804 -0.326 -11.054 1.00 93.19 89 ALA A N 1
ATOM 695 C CA . ALA A 1 89 ? -9.278 0.400 -9.880 1.00 93.19 89 ALA A CA 1
ATOM 696 C C . ALA A 1 89 ? -8.795 -0.195 -8.543 1.00 93.19 89 ALA A C 1
ATOM 698 O O . ALA A 1 89 ? -8.584 0.568 -7.597 1.00 93.19 89 ALA A O 1
ATOM 699 N N . VAL A 1 90 ? -8.566 -1.516 -8.458 1.00 93.94 90 VAL A N 1
ATOM 700 C CA . VAL A 1 90 ? -8.116 -2.139 -7.201 1.00 93.94 90 VAL A CA 1
ATOM 701 C C . VAL A 1 90 ? -6.638 -1.882 -6.915 1.00 93.94 90 VAL A C 1
ATOM 703 O O . VAL A 1 90 ? -6.257 -1.740 -5.753 1.00 93.94 90 VAL A O 1
ATOM 706 N N . VAL A 1 91 ? -5.800 -1.768 -7.952 1.00 95.62 91 VAL A N 1
ATOM 707 C CA . VAL A 1 91 ? -4.361 -1.486 -7.803 1.00 95.62 91 VAL A CA 1
ATOM 708 C C . VAL A 1 91 ? -4.050 0.011 -7.845 1.00 95.62 91 VAL A C 1
ATOM 710 O O . VAL A 1 91 ? -2.999 0.427 -7.357 1.00 95.62 91 VAL A O 1
ATOM 713 N N . GLN A 1 92 ? -4.960 0.835 -8.375 1.00 96.94 92 GLN A N 1
ATOM 714 C CA . GLN A 1 92 ? -4.766 2.279 -8.529 1.00 96.94 92 GLN A CA 1
ATOM 715 C C . GLN A 1 92 ? -4.256 2.982 -7.256 1.00 96.94 92 GLN A C 1
ATOM 717 O O . GLN A 1 92 ? -3.265 3.702 -7.367 1.00 96.94 92 GLN A O 1
ATOM 722 N N . PRO A 1 93 ? -4.788 2.716 -6.042 1.00 97.56 93 PRO A N 1
ATOM 723 C CA . PRO A 1 93 ? -4.277 3.348 -4.824 1.00 97.56 93 PRO A CA 1
ATOM 724 C C . PRO A 1 93 ? -2.787 3.083 -4.572 1.00 97.56 93 PRO A C 1
ATOM 726 O O . PRO A 1 93 ? -2.077 3.946 -4.065 1.00 97.56 93 PRO A O 1
ATOM 729 N N . LEU A 1 94 ? -2.287 1.899 -4.939 1.00 98.19 94 LEU A N 1
ATOM 730 C CA . LEU A 1 94 ? -0.873 1.557 -4.794 1.00 98.19 94 LEU A CA 1
ATOM 731 C C . LEU A 1 94 ? -0.012 2.228 -5.870 1.00 98.19 94 LEU A C 1
ATOM 733 O O . LEU A 1 94 ? 1.110 2.639 -5.584 1.00 98.19 94 LEU A O 1
ATOM 737 N N . LEU A 1 95 ? -0.533 2.369 -7.094 1.00 97.56 95 LEU A N 1
ATOM 738 C CA . LEU A 1 95 ? 0.137 3.127 -8.155 1.00 97.56 95 LEU A CA 1
ATOM 739 C C . LEU A 1 95 ? 0.283 4.600 -7.761 1.00 97.56 95 LEU A C 1
ATOM 741 O O . LEU A 1 95 ? 1.361 5.170 -7.930 1.00 97.56 95 LEU A O 1
ATOM 745 N N . ASP A 1 96 ? -0.763 5.184 -7.179 1.00 97.56 96 ASP A N 1
ATOM 746 C CA . ASP A 1 96 ? -0.752 6.563 -6.693 1.00 97.56 96 ASP A CA 1
ATOM 747 C C . ASP A 1 96 ? 0.296 6.750 -5.586 1.00 97.56 96 ASP A C 1
ATOM 749 O O . ASP A 1 96 ? 1.059 7.714 -5.629 1.00 97.56 96 ASP A O 1
ATOM 753 N N . LEU A 1 97 ? 0.435 5.783 -4.664 1.00 97.62 97 LEU A N 1
ATOM 754 C CA . LEU A 1 97 ? 1.493 5.800 -3.643 1.00 97.62 97 LEU A CA 1
ATOM 755 C C . LEU A 1 97 ? 2.907 5.810 -4.242 1.00 97.62 97 LEU A C 1
ATOM 757 O O . LEU A 1 97 ? 3.786 6.488 -3.710 1.00 97.62 97 LEU A O 1
ATOM 761 N N . VAL A 1 98 ? 3.142 5.102 -5.353 1.00 96.69 98 VAL A N 1
ATOM 762 C CA . VAL A 1 98 ? 4.445 5.138 -6.043 1.00 96.69 98 VAL A CA 1
ATOM 763 C C . VAL A 1 98 ? 4.713 6.524 -6.628 1.00 96.69 98 VAL A C 1
ATOM 765 O O . VAL A 1 98 ? 5.811 7.065 -6.474 1.00 96.69 98 VAL A O 1
ATOM 768 N N . ILE A 1 99 ? 3.716 7.112 -7.294 1.00 95.38 99 ILE A N 1
ATOM 769 C CA . ILE A 1 99 ? 3.832 8.450 -7.887 1.00 95.38 99 ILE A CA 1
ATOM 770 C C . ILE A 1 99 ? 4.057 9.507 -6.805 1.00 95.38 99 ILE A C 1
ATOM 772 O O . ILE A 1 99 ? 4.891 10.396 -6.977 1.00 95.38 99 ILE A O 1
ATOM 776 N N . ASP A 1 100 ? 3.357 9.395 -5.686 1.00 95.62 100 ASP A N 1
ATOM 777 C CA . ASP A 1 100 ? 3.513 10.284 -4.545 1.00 95.62 100 ASP A CA 1
ATOM 778 C C . ASP A 1 100 ? 4.888 10.154 -3.887 1.00 95.62 100 ASP A C 1
ATOM 780 O O . ASP A 1 100 ? 5.520 11.172 -3.603 1.00 95.62 100 ASP A O 1
ATOM 784 N N . GLY A 1 101 ? 5.388 8.929 -3.697 1.00 95.00 101 GLY A N 1
ATOM 785 C CA . GLY A 1 101 ? 6.738 8.693 -3.180 1.00 95.00 101 GLY A CA 1
ATOM 786 C C . GLY A 1 101 ? 7.810 9.333 -4.064 1.00 95.00 101 GLY A C 1
ATOM 787 O O . GLY A 1 101 ? 8.731 9.973 -3.553 1.00 95.00 101 GLY A O 1
ATOM 788 N N . LEU A 1 102 ? 7.641 9.243 -5.388 1.00 92.44 102 LEU A N 1
ATOM 789 C CA . LEU A 1 102 ? 8.519 9.898 -6.357 1.00 92.44 102 LEU A CA 1
ATOM 790 C C . LEU A 1 102 ? 8.429 11.429 -6.272 1.00 92.44 102 LEU A C 1
ATOM 792 O O . LEU A 1 102 ? 9.458 12.095 -6.217 1.00 92.44 102 LEU A O 1
ATOM 796 N N . LYS A 1 103 ? 7.215 11.998 -6.218 1.00 93.50 103 LYS A N 1
ATOM 797 C CA . LYS A 1 103 ? 7.004 13.454 -6.088 1.00 93.50 103 LYS A CA 1
ATOM 798 C C . LYS A 1 103 ? 7.626 14.022 -4.812 1.00 93.50 103 LYS A C 1
ATOM 800 O O . LYS A 1 103 ? 8.151 15.129 -4.834 1.00 93.50 103 LYS A O 1
ATOM 805 N N . ARG A 1 104 ? 7.559 13.275 -3.708 1.00 94.69 104 ARG A N 1
ATOM 806 C CA . ARG A 1 104 ? 8.140 13.665 -2.413 1.00 94.69 104 ARG A CA 1
ATOM 807 C C . ARG A 1 104 ? 9.635 13.364 -2.306 1.00 94.69 104 ARG A C 1
ATOM 809 O O . ARG A 1 104 ? 10.232 13.703 -1.290 1.00 94.69 104 ARG A O 1
ATOM 816 N N . ASN A 1 105 ? 10.225 12.705 -3.305 1.00 91.94 105 ASN A N 1
ATOM 817 C CA . ASN A 1 105 ? 11.592 12.189 -3.265 1.00 91.94 105 ASN A CA 1
ATOM 818 C C . ASN A 1 105 ? 11.884 11.354 -1.995 1.00 91.94 105 ASN A C 1
ATOM 820 O O . ASN A 1 105 ? 12.958 11.440 -1.403 1.00 91.94 105 ASN A O 1
ATOM 824 N N . SER A 1 106 ? 10.901 10.562 -1.549 1.00 95.62 106 SER A N 1
ATOM 825 C CA . SER A 1 106 ? 10.990 9.758 -0.324 1.00 95.62 106 SER A CA 1
ATOM 826 C C . SER A 1 106 ? 11.391 8.325 -0.659 1.00 95.62 106 SER A C 1
ATOM 828 O O . SER A 1 106 ? 10.594 7.554 -1.195 1.00 95.62 106 SER A O 1
ATOM 830 N N . GLU A 1 107 ? 12.631 7.947 -0.330 1.00 95.69 107 GLU A N 1
ATOM 831 C CA . GLU A 1 107 ? 13.137 6.584 -0.546 1.00 95.69 107 GLU A CA 1
ATOM 832 C C . GLU A 1 107 ? 12.242 5.530 0.120 1.00 95.69 107 GLU A C 1
ATOM 834 O O . GLU A 1 107 ? 11.910 4.518 -0.498 1.00 95.69 107 GLU A O 1
ATOM 839 N N . LEU A 1 108 ? 11.832 5.771 1.368 1.00 96.44 108 LEU A N 1
ATOM 840 C CA . LEU A 1 108 ? 11.020 4.826 2.135 1.00 96.44 108 LEU A CA 1
ATOM 841 C C . LEU A 1 108 ? 9.638 4.626 1.505 1.00 96.44 108 LEU A C 1
ATOM 843 O O . LEU A 1 108 ? 9.210 3.479 1.359 1.00 96.44 108 LEU A O 1
ATOM 847 N N . ASP A 1 109 ? 8.983 5.711 1.080 1.00 97.00 109 ASP A N 1
ATOM 848 C CA . ASP A 1 109 ? 7.668 5.641 0.433 1.00 97.00 109 ASP A CA 1
ATOM 849 C C . ASP A 1 109 ? 7.763 4.923 -0.917 1.00 97.00 109 ASP A C 1
ATOM 851 O O . ASP A 1 109 ? 6.946 4.050 -1.210 1.00 97.00 109 ASP A O 1
ATOM 855 N N . MET A 1 110 ? 8.795 5.231 -1.715 1.00 97.38 110 MET A N 1
ATOM 856 C CA . MET A 1 110 ? 9.043 4.557 -2.992 1.00 97.38 110 MET A CA 1
ATOM 857 C C . MET A 1 110 ? 9.252 3.053 -2.794 1.00 97.38 110 MET A C 1
ATOM 859 O O . MET A 1 110 ? 8.606 2.250 -3.464 1.00 97.38 110 MET A O 1
ATOM 863 N N . VAL A 1 111 ? 10.113 2.649 -1.853 1.00 98.12 111 VAL A N 1
ATOM 864 C CA . VAL A 1 111 ? 10.389 1.228 -1.581 1.00 98.12 111 VAL A CA 1
ATOM 865 C C . VAL A 1 111 ? 9.140 0.501 -1.085 1.00 98.12 111 VAL A C 1
ATOM 867 O O . VAL A 1 111 ? 8.873 -0.613 -1.537 1.00 98.12 111 VAL A O 1
ATOM 870 N N . LEU A 1 112 ? 8.372 1.099 -0.170 1.00 98.56 112 LEU A N 1
ATOM 871 C CA . LEU A 1 112 ? 7.136 0.500 0.332 1.00 98.56 112 LEU A CA 1
ATOM 872 C C . LEU A 1 112 ? 6.121 0.297 -0.798 1.00 98.56 112 LEU A C 1
ATOM 874 O O . LEU A 1 112 ? 5.587 -0.801 -0.957 1.00 98.56 112 LEU A O 1
ATOM 878 N N . ALA A 1 113 ? 5.880 1.339 -1.593 1.00 98.12 113 ALA A N 1
ATOM 879 C CA . ALA A 1 113 ? 4.890 1.305 -2.658 1.00 98.12 113 ALA A CA 1
ATOM 880 C C . ALA A 1 113 ? 5.290 0.331 -3.780 1.00 98.12 113 ALA A C 1
ATOM 882 O O . ALA A 1 113 ? 4.453 -0.455 -4.221 1.00 98.12 113 ALA A O 1
ATOM 883 N N . LEU A 1 114 ? 6.574 0.295 -4.170 1.00 98.12 114 LEU A N 1
ATOM 884 C CA . LEU A 1 114 ? 7.115 -0.679 -5.132 1.00 98.12 114 LEU A CA 1
ATOM 885 C C . LEU A 1 114 ? 6.928 -2.124 -4.649 1.00 98.12 114 LEU A C 1
ATOM 887 O O . LEU A 1 114 ? 6.498 -2.984 -5.416 1.00 98.12 114 LEU A O 1
ATOM 891 N N . LYS A 1 115 ? 7.189 -2.397 -3.365 1.00 98.50 115 LYS A N 1
ATOM 892 C CA . LYS A 1 115 ? 6.931 -3.721 -2.779 1.00 98.50 115 LYS A CA 1
ATOM 893 C C . LYS A 1 115 ? 5.447 -4.076 -2.798 1.00 98.50 115 LYS A C 1
ATOM 895 O O . LYS A 1 115 ? 5.108 -5.215 -3.096 1.00 98.50 115 LYS A O 1
ATOM 900 N N . ALA A 1 116 ? 4.563 -3.121 -2.520 1.00 98.38 116 ALA A N 1
ATOM 901 C CA . ALA A 1 116 ? 3.124 -3.364 -2.504 1.00 98.38 116 ALA A CA 1
ATOM 902 C C . ALA A 1 116 ? 2.550 -3.651 -3.898 1.00 98.38 116 ALA A C 1
ATOM 904 O O . ALA A 1 116 ? 1.786 -4.605 -4.046 1.00 98.38 116 ALA A O 1
ATOM 905 N N . ILE A 1 117 ? 2.950 -2.901 -4.933 1.00 97.81 117 ILE A N 1
ATOM 906 C CA . ILE A 1 117 ? 2.557 -3.231 -6.315 1.00 97.81 117 ILE A CA 1
ATOM 907 C C . ILE A 1 117 ? 3.206 -4.535 -6.795 1.00 97.81 117 ILE A C 1
ATOM 909 O O . ILE A 1 117 ? 2.598 -5.273 -7.565 1.00 97.81 117 ILE A O 1
ATOM 913 N N . GLY A 1 118 ? 4.403 -4.855 -6.291 1.00 96.75 118 GLY A N 1
ATOM 914 C CA . GLY A 1 118 ? 5.055 -6.140 -6.521 1.00 96.75 118 GLY A CA 1
ATOM 915 C C . GLY A 1 118 ? 4.289 -7.309 -5.906 1.00 96.75 118 GLY A C 1
ATOM 916 O O . GLY A 1 118 ? 4.121 -8.331 -6.566 1.00 96.75 118 GLY A O 1
ATOM 917 N N . ASN A 1 119 ? 3.764 -7.145 -4.686 1.00 96.88 119 ASN A N 1
ATOM 918 C CA . ASN A 1 119 ? 2.849 -8.109 -4.074 1.00 96.88 119 ASN A CA 1
ATOM 919 C C . ASN A 1 119 ? 1.570 -8.244 -4.903 1.00 96.88 119 ASN A C 1
ATOM 921 O O . ASN A 1 119 ? 1.167 -9.366 -5.168 1.00 96.88 119 ASN A O 1
ATOM 925 N N . ALA A 1 120 ? 0.977 -7.128 -5.346 1.00 95.75 120 ALA A N 1
ATOM 926 C CA . ALA A 1 120 ? -0.249 -7.118 -6.149 1.00 95.75 120 ALA A CA 1
ATOM 927 C C . ALA A 1 120 ? -0.099 -7.832 -7.500 1.00 95.75 120 ALA A C 1
ATOM 929 O O . ALA A 1 120 ? -1.041 -8.481 -7.966 1.00 95.75 120 ALA A O 1
ATOM 930 N N . GLY A 1 121 ? 1.070 -7.709 -8.139 1.00 94.00 121 GLY A N 1
ATOM 931 C CA . GLY A 1 121 ? 1.380 -8.379 -9.400 1.00 94.00 121 GLY A CA 1
ATOM 932 C C . GLY A 1 121 ? 0.387 -8.051 -10.520 1.00 94.00 121 GLY A C 1
ATOM 933 O O . GLY A 1 121 ? 0.019 -8.936 -11.289 1.00 94.00 121 GLY A O 1
ATOM 934 N N . HIS A 1 122 ? -0.134 -6.824 -10.572 1.00 93.50 122 HIS A N 1
ATOM 935 C CA . HIS A 1 122 ? -1.155 -6.422 -11.545 1.00 93.50 122 HIS A CA 1
ATOM 936 C C . HIS A 1 122 ? -0.498 -5.865 -12.822 1.00 93.50 122 HIS A C 1
ATOM 938 O O . HIS A 1 122 ? 0.247 -4.895 -12.696 1.00 93.50 122 HIS A O 1
ATOM 944 N N . PRO A 1 123 ? -0.787 -6.361 -14.044 1.00 91.19 123 PRO A N 1
ATOM 945 C CA . PRO A 1 123 ? -0.081 -5.964 -15.278 1.00 91.19 123 PRO A CA 1
ATOM 946 C C . PRO A 1 123 ? 0.057 -4.447 -15.500 1.00 91.19 123 PRO A C 1
ATOM 948 O O . PRO A 1 123 ? 1.121 -3.950 -15.868 1.00 91.19 123 PRO A O 1
ATOM 951 N N . SER A 1 124 ? -0.973 -3.667 -15.156 1.00 91.44 124 SER A N 1
ATOM 952 C CA . SER A 1 124 ? -0.941 -2.191 -15.194 1.00 91.44 124 SER A CA 1
ATOM 953 C C . SER A 1 124 ? 0.196 -1.535 -14.390 1.00 91.44 124 SER A C 1
ATOM 955 O O . SER A 1 124 ? 0.533 -0.379 -14.640 1.00 91.44 124 SER A O 1
ATOM 957 N N . SER A 1 125 ? 0.819 -2.249 -13.450 1.00 94.12 125 SER A N 1
ATOM 958 C CA . SER A 1 125 ? 1.975 -1.786 -12.681 1.00 94.12 125 SER A CA 1
ATOM 959 C C . SER A 1 125 ? 3.274 -1.726 -13.493 1.00 94.12 125 SER A C 1
ATOM 961 O O . SER A 1 125 ? 4.155 -0.943 -13.133 1.00 94.12 125 SER A O 1
ATOM 963 N N . ILE A 1 126 ? 3.402 -2.470 -14.603 1.00 92.12 126 ILE A N 1
ATOM 964 C CA . ILE A 1 126 ? 4.640 -2.560 -15.405 1.00 92.12 126 ILE A CA 1
ATOM 965 C C . ILE A 1 126 ? 5.105 -1.177 -15.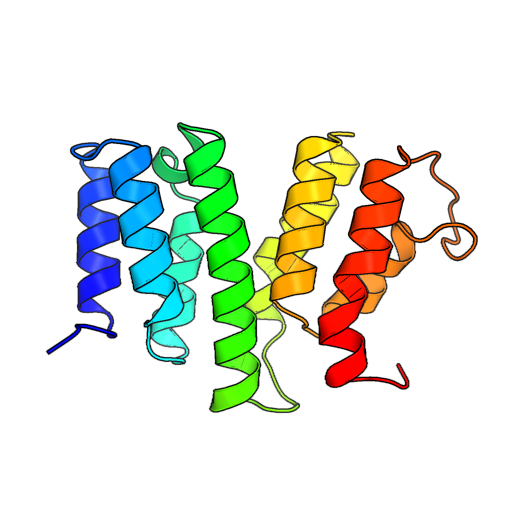870 1.00 92.12 126 ILE A C 1
ATOM 967 O O . ILE A 1 126 ? 6.271 -0.816 -15.694 1.00 92.12 126 ILE A O 1
ATOM 971 N N . LYS A 1 127 ? 4.191 -0.364 -16.417 1.00 90.38 127 LYS A N 1
ATOM 972 C CA . LYS A 1 127 ? 4.519 0.984 -16.909 1.00 90.38 127 LYS A CA 1
ATOM 973 C C . LYS A 1 127 ? 5.084 1.872 -15.799 1.00 90.38 127 LYS A C 1
ATOM 975 O O . LYS A 1 127 ? 6.023 2.628 -16.037 1.00 90.38 127 LYS A O 1
ATOM 980 N N . THR A 1 128 ? 4.530 1.769 -14.593 1.00 93.00 128 THR A N 1
ATOM 981 C CA . THR A 1 128 ? 5.006 2.521 -13.429 1.00 93.00 128 THR A CA 1
ATOM 982 C C . THR A 1 128 ? 6.372 2.013 -12.974 1.00 93.00 128 THR A C 1
ATOM 984 O O . THR A 1 128 ? 7.273 2.828 -12.799 1.00 93.00 128 THR A O 1
ATOM 987 N N . ILE A 1 129 ? 6.566 0.693 -12.868 1.00 93.38 129 ILE A N 1
ATOM 988 C CA . ILE A 1 129 ? 7.833 0.072 -12.441 1.00 93.38 129 ILE A CA 1
ATOM 989 C C . ILE A 1 129 ? 8.978 0.411 -13.400 1.00 93.38 129 ILE A C 1
ATOM 991 O O . ILE A 1 129 ? 10.067 0.745 -12.938 1.00 93.38 129 ILE A O 1
ATOM 995 N N . ARG A 1 130 ? 8.738 0.416 -14.722 1.00 91.00 130 ARG A N 1
ATOM 996 C CA . ARG A 1 130 ? 9.759 0.737 -15.743 1.00 91.00 130 ARG A CA 1
ATOM 997 C C . ARG A 1 130 ? 10.449 2.089 -15.516 1.00 91.00 130 ARG A C 1
ATOM 999 O O . ARG A 1 130 ? 11.617 2.231 -15.861 1.00 91.00 130 ARG A O 1
ATOM 1006 N N . ARG A 1 131 ? 9.776 3.056 -14.880 1.00 89.38 131 ARG A N 1
ATOM 1007 C CA . ARG A 1 131 ? 10.357 4.371 -14.533 1.00 89.38 131 ARG A CA 1
ATOM 1008 C C . ARG A 1 131 ? 11.462 4.293 -13.473 1.00 89.38 131 ARG A C 1
ATOM 1010 O O . ARG A 1 131 ? 12.254 5.221 -13.364 1.00 89.38 131 ARG A O 1
ATOM 1017 N N . PHE A 1 132 ? 11.500 3.208 -12.703 1.00 91.50 132 PHE A N 1
ATOM 1018 C CA . PHE A 1 132 ? 12.455 2.964 -11.621 1.00 91.50 132 PHE A CA 1
ATOM 1019 C C . PHE A 1 132 ?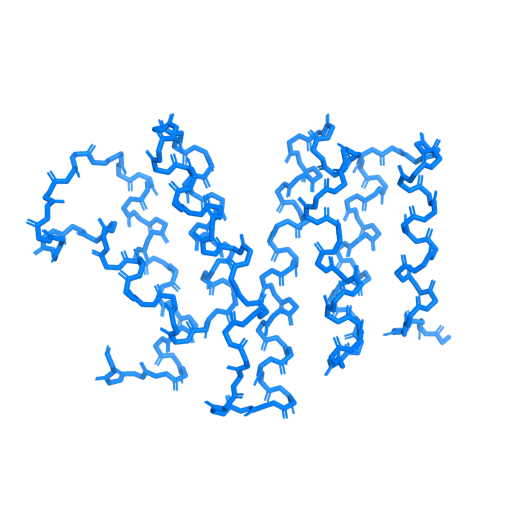 13.509 1.914 -11.999 1.00 91.50 132 PHE A C 1
ATOM 1021 O O . PHE A 1 132 ? 14.336 1.557 -11.163 1.00 91.50 132 PHE A O 1
ATOM 1028 N N . LEU A 1 133 ? 13.482 1.388 -13.229 1.00 89.44 133 LEU A N 1
ATOM 1029 C CA . LEU A 1 133 ? 14.443 0.383 -13.673 1.00 89.44 133 LEU A CA 1
ATOM 1030 C C . LEU A 1 133 ? 15.725 1.041 -14.209 1.00 89.44 133 LEU A C 1
ATOM 1032 O O . LEU A 1 133 ? 15.649 1.970 -15.025 1.00 89.44 133 LEU A O 1
ATOM 1036 N N . PRO A 1 134 ? 16.908 0.548 -13.799 1.00 81.81 134 PRO A N 1
ATOM 1037 C CA . PRO A 1 134 ? 18.179 1.062 -14.292 1.00 81.81 134 PRO A CA 1
ATOM 1038 C C . PRO A 1 134 ? 18.321 0.786 -15.795 1.00 81.81 134 PRO A C 1
ATOM 1040 O O . PRO A 1 134 ? 18.019 -0.310 -16.258 1.00 81.81 134 PRO A O 1
ATOM 1043 N N . GLY A 1 135 ? 18.765 1.783 -16.565 1.00 77.81 135 GLY A N 1
ATOM 1044 C CA . GLY A 1 135 ? 19.034 1.641 -18.005 1.00 77.81 135 GLY A CA 1
ATOM 1045 C C . GLY A 1 135 ? 17.805 1.488 -18.915 1.00 77.81 135 GLY A C 1
ATOM 1046 O O . GLY A 1 135 ? 17.975 1.386 -20.124 1.00 77.81 135 GLY A O 1
ATOM 1047 N N . VAL A 1 136 ? 16.584 1.491 -18.365 1.00 76.56 136 VAL A N 1
ATOM 1048 C CA . VAL A 1 136 ? 15.326 1.341 -19.128 1.00 76.56 136 VAL A CA 1
ATOM 1049 C C . VAL A 1 136 ? 14.487 2.622 -19.117 1.00 76.56 136 VAL A C 1
ATOM 1051 O O . VAL A 1 136 ? 13.766 2.901 -20.075 1.00 76.56 136 VAL A O 1
ATOM 1054 N N . SER A 1 137 ? 14.553 3.414 -18.042 1.00 68.94 137 SER A N 1
ATOM 1055 C CA . SER A 1 137 ? 13.768 4.648 -17.940 1.00 68.94 137 SER A CA 1
ATOM 1056 C C . SER A 1 137 ? 14.215 5.689 -18.973 1.00 68.94 137 SER A C 1
ATOM 1058 O O . SER A 1 137 ? 15.388 6.054 -19.027 1.00 68.94 137 SER A O 1
ATOM 1060 N N . ALA A 1 138 ? 13.256 6.234 -19.730 1.00 61.19 138 ALA A N 1
ATOM 1061 C CA . ALA A 1 138 ? 13.483 7.317 -20.694 1.00 61.19 138 ALA A CA 1
ATOM 1062 C C . ALA A 1 138 ? 13.982 8.621 -20.039 1.00 61.19 138 ALA A C 1
ATOM 1064 O O . ALA A 1 138 ? 14.602 9.447 -20.700 1.00 61.19 138 ALA A O 1
ATOM 1065 N N . ALA A 1 139 ? 13.718 8.797 -18.740 1.00 63.56 139 ALA A N 1
ATOM 1066 C CA . ALA A 1 139 ? 14.274 9.865 -17.919 1.00 63.56 139 ALA A CA 1
ATOM 1067 C C . ALA A 1 139 ? 15.093 9.212 -16.793 1.00 63.56 139 ALA A C 1
ATOM 1069 O O . ALA A 1 139 ? 14.500 8.745 -15.812 1.00 63.56 139 ALA A O 1
ATOM 1070 N N . PRO A 1 140 ? 16.427 9.113 -16.931 1.00 59.81 140 PRO A N 1
ATOM 1071 C CA . PRO A 1 140 ? 17.277 8.558 -15.893 1.00 59.81 140 PRO A CA 1
ATOM 1072 C C . PRO A 1 140 ? 17.263 9.504 -14.691 1.00 59.81 140 PRO A C 1
ATOM 1074 O O . PRO A 1 140 ? 17.946 10.524 -14.666 1.00 59.81 140 PRO A O 1
ATOM 1077 N N . VAL A 1 141 ? 16.439 9.182 -13.699 1.00 63.38 141 VAL A N 1
ATOM 1078 C CA . VAL A 1 141 ? 16.520 9.801 -12.379 1.00 63.38 141 VAL A CA 1
ATOM 1079 C C . VAL A 1 141 ? 17.562 9.010 -11.604 1.00 63.38 141 VAL A C 1
ATOM 1081 O O . VAL A 1 141 ? 17.475 7.783 -11.527 1.00 63.38 141 VAL A O 1
ATOM 1084 N N . THR A 1 142 ? 18.554 9.692 -11.035 1.00 77.50 142 THR A N 1
ATOM 1085 C CA . THR A 1 142 ? 19.494 9.056 -10.109 1.00 77.50 142 THR A CA 1
ATOM 1086 C C . THR A 1 142 ? 18.723 8.638 -8.862 1.00 77.50 142 THR A C 1
ATOM 1088 O O . THR A 1 142 ? 18.429 9.459 -7.996 1.00 77.50 142 THR A O 1
ATOM 1091 N N . LEU A 1 143 ? 18.344 7.364 -8.799 1.00 88.25 143 LEU A N 1
ATOM 1092 C CA . LEU A 1 143 ? 17.613 6.781 -7.680 1.00 88.25 143 LEU A CA 1
ATOM 1093 C C . LEU A 1 143 ? 18.569 5.985 -6.780 1.00 88.25 143 LEU A C 1
ATOM 1095 O O . LEU A 1 143 ? 19.506 5.362 -7.288 1.00 88.25 143 LEU A O 1
ATOM 1099 N N . PRO A 1 144 ? 18.326 5.941 -5.457 1.00 91.31 144 PRO A N 1
ATOM 1100 C CA . PRO A 1 144 ? 19.111 5.112 -4.553 1.00 91.31 144 PRO A CA 1
ATOM 1101 C C . PRO A 1 144 ? 19.081 3.630 -4.974 1.00 91.31 144 PRO A C 1
ATOM 1103 O O . PRO A 1 144 ? 18.015 3.132 -5.361 1.00 91.31 144 PRO A O 1
ATOM 1106 N N . PRO A 1 145 ? 20.188 2.873 -4.825 1.00 92.69 145 PRO A N 1
ATOM 1107 C CA . PRO A 1 145 ? 20.241 1.449 -5.178 1.00 92.69 145 PRO A CA 1
ATOM 1108 C C . PRO A 1 145 ? 19.126 0.605 -4.549 1.00 92.69 145 PRO A C 1
ATOM 1110 O O . PRO A 1 145 ? 18.645 -0.353 -5.152 1.00 92.69 145 PRO A O 1
ATOM 1113 N N . ARG A 1 146 ? 18.662 0.983 -3.352 1.00 95.19 146 ARG A N 1
ATOM 1114 C CA . ARG A 1 146 ? 17.546 0.320 -2.669 1.00 95.19 146 ARG A CA 1
ATOM 1115 C C . ARG A 1 146 ? 16.222 0.453 -3.427 1.00 95.19 146 ARG A C 1
ATOM 1117 O O . ARG A 1 146 ? 15.469 -0.517 -3.486 1.00 95.19 146 ARG A O 1
ATOM 1124 N N . VAL A 1 147 ? 15.950 1.619 -4.016 1.00 95.62 147 VAL A N 1
ATOM 1125 C CA . VAL A 1 147 ? 14.750 1.863 -4.837 1.00 95.62 147 VAL A CA 1
ATOM 1126 C C . VAL A 1 147 ? 14.831 1.052 -6.125 1.00 95.62 147 VAL A C 1
ATOM 1128 O O . VAL A 1 147 ? 13.880 0.351 -6.463 1.00 95.62 147 VAL A O 1
ATOM 1131 N N . LEU A 1 148 ? 15.987 1.081 -6.797 1.00 94.00 148 LEU A N 1
ATOM 1132 C CA . LEU A 1 148 ? 16.232 0.306 -8.017 1.00 94.00 148 LEU A CA 1
ATOM 1133 C C . LEU A 1 148 ? 16.048 -1.202 -7.769 1.00 94.00 148 LEU A C 1
ATOM 1135 O O . LEU A 1 148 ? 15.361 -1.884 -8.525 1.00 94.00 148 LEU A O 1
ATOM 1139 N N . SER A 1 149 ? 16.604 -1.715 -6.667 1.00 95.06 149 SER A N 1
ATOM 1140 C CA . SER A 1 149 ? 16.455 -3.117 -6.260 1.00 95.06 149 SER A CA 1
ATOM 1141 C C . SER A 1 149 ? 14.994 -3.485 -5.979 1.00 95.06 149 SER A C 1
ATOM 1143 O O . SER A 1 149 ? 14.505 -4.497 -6.482 1.00 95.06 149 SER A O 1
ATOM 1145 N N . ALA A 1 150 ? 14.256 -2.634 -5.254 1.00 96.69 150 ALA A N 1
ATOM 1146 C CA . ALA A 1 150 ? 12.831 -2.846 -5.003 1.00 96.69 150 ALA A CA 1
ATOM 1147 C C . ALA A 1 150 ? 12.009 -2.871 -6.305 1.00 96.69 150 ALA A C 1
ATOM 1149 O O . ALA A 1 150 ? 11.105 -3.696 -6.440 1.00 96.69 150 ALA A O 1
ATOM 1150 N N . ALA A 1 151 ? 12.347 -2.021 -7.278 1.00 95.31 151 ALA A N 1
ATOM 1151 C CA . ALA A 1 151 ? 11.696 -2.002 -8.583 1.00 95.31 151 ALA A CA 1
ATOM 1152 C C . ALA A 1 151 ? 11.928 -3.308 -9.354 1.00 95.31 151 ALA A C 1
ATOM 1154 O O . ALA A 1 151 ? 10.967 -3.918 -9.817 1.00 95.31 151 ALA A O 1
ATOM 1155 N N . VAL A 1 152 ? 13.170 -3.794 -9.422 1.00 94.88 152 VAL A N 1
ATOM 1156 C CA . VAL A 1 152 ? 13.481 -5.081 -10.067 1.00 94.88 152 VAL A CA 1
ATOM 1157 C C . VAL A 1 152 ? 12.739 -6.231 -9.378 1.00 94.88 152 VAL A C 1
ATOM 1159 O O . VAL A 1 152 ? 12.093 -7.039 -10.041 1.00 94.88 152 VAL A O 1
ATOM 1162 N N . GLN A 1 153 ? 12.758 -6.280 -8.043 1.00 95.75 153 GLN A N 1
ATOM 1163 C CA . GLN A 1 153 ? 12.080 -7.333 -7.277 1.00 95.75 153 GLN A CA 1
ATOM 1164 C C . GLN A 1 153 ? 10.554 -7.311 -7.443 1.00 95.75 153 GLN A C 1
ATOM 1166 O O . GLN A 1 153 ? 9.920 -8.368 -7.406 1.00 95.75 153 GLN A O 1
ATOM 1171 N N . SER A 1 154 ? 9.959 -6.135 -7.670 1.00 96.00 154 SER A N 1
ATOM 1172 C CA . SER A 1 154 ? 8.511 -5.998 -7.870 1.00 96.00 154 SER A CA 1
ATOM 1173 C C . SER A 1 154 ? 7.991 -6.693 -9.139 1.00 96.00 154 SER A C 1
ATOM 1175 O O . SER A 1 154 ? 6.801 -6.980 -9.239 1.00 96.00 154 SER A O 1
ATOM 1177 N N . LEU A 1 155 ? 8.872 -7.052 -10.080 1.00 94.12 155 LEU A N 1
ATOM 1178 C CA . LEU A 1 155 ? 8.499 -7.756 -11.309 1.00 94.12 155 LEU A CA 1
ATOM 1179 C C . LEU A 1 155 ? 8.224 -9.255 -11.109 1.00 94.12 155 LEU A C 1
ATOM 1181 O O . LEU A 1 155 ? 7.671 -9.881 -12.007 1.00 94.12 155 LEU A O 1
ATOM 1185 N N . ARG A 1 156 ? 8.560 -9.853 -9.954 1.00 93.25 156 ARG A N 1
ATOM 1186 C CA . ARG A 1 156 ? 8.457 -11.312 -9.744 1.00 93.25 156 ARG A CA 1
ATOM 1187 C C . ARG A 1 156 ? 7.058 -11.866 -10.019 1.00 93.25 156 ARG A C 1
ATOM 1189 O O . ARG A 1 156 ? 6.921 -12.829 -10.764 1.00 93.25 156 ARG A O 1
ATOM 1196 N N . HIS A 1 157 ? 6.026 -11.294 -9.396 1.00 88.25 157 HIS A N 1
ATOM 1197 C CA . HIS A 1 157 ? 4.652 -11.778 -9.577 1.00 88.25 157 HIS A CA 1
ATOM 1198 C C . HIS A 1 157 ? 4.055 -11.362 -10.922 1.00 88.25 157 HIS A C 1
ATOM 1200 O O . HIS A 1 157 ? 3.218 -12.082 -11.460 1.00 88.25 157 HIS A O 1
ATOM 1206 N N . LEU A 1 158 ? 4.521 -10.245 -11.486 1.00 87.81 158 LEU A N 1
ATOM 1207 C CA . LEU A 1 158 ? 4.157 -9.819 -12.835 1.00 87.81 158 LEU A CA 1
ATOM 1208 C C . LEU A 1 158 ? 4.647 -10.813 -13.881 1.00 87.81 158 LEU A C 1
ATOM 1210 O O . LEU A 1 158 ? 3.847 -11.260 -14.685 1.00 87.81 158 LEU A O 1
ATOM 1214 N N . ALA A 1 159 ? 5.910 -11.236 -13.809 1.00 87.19 159 ALA A N 1
ATOM 1215 C CA . ALA A 1 159 ? 6.493 -12.183 -14.756 1.00 87.19 159 ALA A CA 1
ATOM 1216 C C . ALA A 1 159 ? 5.782 -13.548 -14.767 1.00 87.19 159 ALA A C 1
ATOM 1218 O O . ALA A 1 159 ? 5.779 -14.227 -15.784 1.00 87.19 159 ALA A O 1
ATOM 1219 N N . VAL A 1 160 ? 5.158 -13.954 -13.654 1.00 85.31 160 VAL A N 1
ATOM 1220 C CA . VAL A 1 160 ? 4.349 -15.185 -13.597 1.00 85.31 160 VAL A CA 1
ATOM 1221 C C . VAL A 1 160 ? 3.010 -15.018 -14.321 1.00 85.31 160 VAL A C 1
ATOM 1223 O O . VAL A 1 160 ? 2.520 -15.971 -14.919 1.00 85.31 160 VAL A O 1
ATOM 1226 N N . ARG A 1 161 ? 2.403 -13.828 -14.261 1.00 79.69 161 ARG A N 1
ATOM 1227 C CA . ARG A 1 161 ? 1.093 -13.551 -14.871 1.00 79.69 161 ARG A CA 1
ATOM 1228 C C . ARG A 1 161 ? 1.181 -13.108 -16.325 1.00 79.69 161 ARG A C 1
ATOM 1230 O O . ARG A 1 161 ? 0.307 -13.446 -17.112 1.00 79.69 161 ARG A O 1
ATOM 1237 N N . ASP A 1 162 ? 2.203 -12.331 -16.645 1.00 80.75 162 ASP A N 1
ATOM 1238 C CA . ASP A 1 162 ? 2.402 -11.705 -17.942 1.00 80.75 162 ASP A CA 1
ATOM 1239 C C . ASP A 1 162 ? 3.903 -11.699 -18.297 1.00 80.75 162 ASP A C 1
ATOM 1241 O O . ASP A 1 162 ? 4.585 -10.679 -18.167 1.00 80.75 162 ASP A O 1
ATOM 1245 N N . PRO A 1 163 ? 4.465 -12.865 -18.673 1.00 82.62 163 PRO A N 1
ATOM 1246 C CA . PRO A 1 163 ? 5.899 -13.018 -18.929 1.00 82.62 163 PRO A CA 1
ATOM 1247 C C . PRO A 1 163 ? 6.394 -12.286 -20.183 1.00 82.62 163 PRO A C 1
ATOM 1249 O O . PRO A 1 163 ? 7.605 -12.156 -20.365 1.00 82.62 163 PRO A O 1
ATOM 1252 N N . HIS A 1 164 ? 5.491 -11.862 -21.071 1.00 80.25 164 HIS A N 1
ATOM 1253 C CA . HIS A 1 164 ? 5.837 -11.362 -22.403 1.00 80.25 164 HIS A CA 1
ATOM 1254 C C . HIS A 1 164 ? 5.550 -9.868 -22.611 1.00 80.25 164 HIS A C 1
ATOM 1256 O O . HIS A 1 164 ? 5.905 -9.347 -23.671 1.00 80.25 164 HIS A O 1
ATOM 1262 N N . SER A 1 165 ? 4.935 -9.180 -21.639 1.00 63.12 165 SER A N 1
ATOM 1263 C CA . SER A 1 165 ? 4.579 -7.756 -21.758 1.00 63.12 165 SER A CA 1
ATOM 1264 C C . SER A 1 165 ? 5.665 -6.753 -21.350 1.00 63.12 165 SER A C 1
ATOM 1266 O O . SER A 1 165 ? 6.541 -7.016 -20.499 1.00 63.12 165 SER A O 1
#

Sequence (165 aa):
VEVADARVLKFLKNRFKAGDVSANEAGQTLLIAFNHLAAETDLMEMAKEFLSMPFSKSHPMLWNTVVLSYGSLVYRYCTYEYGTSCPVAVVQPLLDLVIDGLKRNSELDMVLALKAIGNAGHPSSIKTIRRFLPGVSAAPVTLPPRVLSAAVQSLRHLAVRDPHS

Foldseek 3Di:
DDDQEPVLLVVLVVCLVVVVDDLVRSLVSLLVNLLRHDLDPVVLVSLVVCQVRPSCVPDPSSVLSSLQSLLLSLQVNCVPPPQQHRDVVSLVVLLVQCVVCVVVVPLVSNLSSLNSLLSNLRLVCPVSLQCLAPPRHPDDDPHDPSSNVSSVSSCVSVCVRPVPD

pLDDT: mean 91.72, std 8.97, range [53.22, 98.56]

Radius of gyration: 15.97 Å; chains: 1; bounding box: 38×34×44 Å

Secondary structure (DSSP, 8-state):
----SHHHHHHHHHHHHHT-S-HHHHHHHHHHHHHHS---HHHHHHHHGGGT-TGGGSSHHHHHHHHHHHHHHHHHHIIIIITT---HHHHHHHHHHHHHHHHTT-HHHHHHHHHHHHHHT-TTHHHHHHTTSTTT-SS-----HHHHHHHHHHHHHHHHH-TT-